Protein AF-Q72FJ1-F1 (afdb_monomer)

Radius of gyration: 15.2 Å; Cα contacts (8 Å, |Δi|>4): 120; chains: 1; bounding box: 42×37×33 Å

Structure (mmCIF, N/CA/C/O backbone):
data_AF-Q72FJ1-F1
#
_entry.id   AF-Q72FJ1-F1
#
loop_
_atom_site.group_PDB
_atom_site.id
_atom_site.type_symbol
_atom_site.label_atom_id
_atom_site.label_alt_id
_atom_site.label_comp_id
_atom_site.label_asym_id
_atom_site.label_entity_id
_atom_site.label_seq_id
_atom_site.pdbx_PDB_ins_code
_atom_site.Cartn_x
_atom_site.Cartn_y
_atom_site.Cartn_z
_atom_site.occupancy
_atom_site.B_iso_or_equiv
_atom_site.auth_seq_id
_atom_site.auth_comp_id
_atom_site.auth_asym_id
_atom_site.auth_atom_id
_atom_site.pdbx_PDB_model_num
ATOM 1 N N . MET A 1 1 ? -7.933 1.250 -17.201 1.00 33.00 1 MET A N 1
ATOM 2 C CA . MET A 1 1 ? -9.098 0.592 -17.827 1.00 33.00 1 MET A CA 1
ATOM 3 C C . MET A 1 1 ? -9.417 -0.630 -16.970 1.00 33.00 1 MET A C 1
ATOM 5 O O . MET A 1 1 ? -8.581 -1.516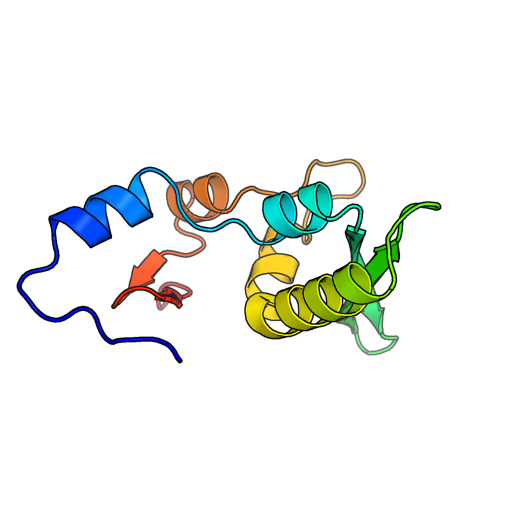 -16.898 1.00 33.00 1 MET A O 1
ATOM 9 N N . LEU A 1 2 ? -10.505 -0.608 -16.193 1.00 42.72 2 LEU A N 1
ATOM 10 C CA . LEU A 1 2 ? -10.900 -1.700 -15.286 1.00 42.72 2 LEU A CA 1
ATOM 11 C C . LEU A 1 2 ? -12.265 -2.220 -15.742 1.00 42.72 2 LEU A C 1
ATOM 13 O O . LEU A 1 2 ? -13.227 -1.455 -15.762 1.00 42.72 2 LEU A O 1
ATOM 17 N N . TRP A 1 3 ? -12.311 -3.491 -16.136 1.00 38.62 3 TRP A N 1
ATOM 18 C CA . TRP A 1 3 ? -13.508 -4.186 -16.617 1.00 38.62 3 TRP A CA 1
ATOM 19 C C . TRP A 1 3 ? -14.400 -4.615 -15.441 1.00 38.62 3 TRP A C 1
ATOM 21 O O . TRP A 1 3 ? -13.862 -5.088 -14.436 1.00 38.62 3 TRP A O 1
ATOM 31 N N . PRO A 1 4 ? -15.736 -4.499 -15.529 1.00 45.69 4 PRO A N 1
ATOM 32 C CA . PRO A 1 4 ? -16.627 -5.102 -14.549 1.00 45.69 4 PRO A CA 1
ATOM 33 C C . PRO A 1 4 ? -16.735 -6.611 -14.817 1.00 45.69 4 PRO A C 1
ATOM 35 O O . PRO A 1 4 ? -17.062 -7.034 -15.924 1.00 45.69 4 PRO A O 1
ATOM 38 N N . LEU A 1 5 ? -16.459 -7.425 -13.798 1.00 51.50 5 LEU A N 1
ATOM 39 C CA . LEU A 1 5 ? -16.704 -8.867 -13.826 1.00 51.50 5 LEU A CA 1
ATOM 40 C C . LEU A 1 5 ? -18.210 -9.089 -13.598 1.00 51.50 5 LEU A C 1
ATOM 42 O O . LEU A 1 5 ? -18.688 -8.940 -12.474 1.00 51.50 5 LEU A O 1
ATOM 46 N N . GLN A 1 6 ? -18.972 -9.390 -14.653 1.00 43.19 6 GLN A N 1
ATOM 47 C CA . GLN A 1 6 ? -20.358 -9.863 -14.542 1.00 43.19 6 GLN A CA 1
ATOM 48 C C . GLN A 1 6 ? -20.406 -11.390 -14.665 1.00 43.19 6 GLN A C 1
ATOM 50 O O . GLN A 1 6 ? -19.844 -11.940 -15.606 1.00 43.19 6 GLN A O 1
ATOM 55 N N . GLY A 1 7 ? -21.116 -12.039 -13.734 1.00 43.31 7 GLY A N 1
ATOM 56 C CA . GLY A 1 7 ? -21.909 -13.275 -13.891 1.00 43.31 7 GLY A CA 1
ATOM 57 C C . GLY A 1 7 ? -21.260 -14.600 -14.325 1.00 43.31 7 GLY A C 1
ATOM 58 O O . GLY A 1 7 ? -21.768 -15.644 -13.940 1.00 43.31 7 GLY A O 1
ATOM 59 N N . GLY A 1 8 ? -20.165 -14.599 -15.085 1.00 47.97 8 GLY A N 1
ATOM 60 C CA . GLY A 1 8 ? -19.541 -15.801 -15.659 1.00 47.97 8 GLY A CA 1
ATOM 61 C C . GLY A 1 8 ? -18.076 -15.994 -15.272 1.00 47.97 8 GLY A C 1
ATOM 62 O O . GLY A 1 8 ? -17.412 -16.879 -15.800 1.00 47.97 8 GLY A O 1
ATOM 63 N N . ASP A 1 9 ? -17.558 -15.168 -14.362 1.00 57.50 9 ASP A N 1
ATOM 64 C CA . ASP A 1 9 ? -16.120 -15.048 -14.110 1.00 57.50 9 ASP A CA 1
ATOM 65 C C . ASP A 1 9 ? -15.682 -15.607 -12.750 1.00 57.50 9 ASP A C 1
ATOM 67 O O . ASP A 1 9 ? -14.742 -15.110 -12.130 1.00 57.50 9 ASP A O 1
ATOM 71 N N . VAL A 1 10 ? -16.375 -16.648 -12.270 1.00 60.34 10 VAL A N 1
ATOM 72 C CA . VAL A 1 10 ? -16.040 -17.333 -11.007 1.00 60.34 10 VAL A CA 1
ATOM 73 C C . VAL A 1 10 ? -14.583 -17.796 -11.030 1.00 60.34 10 VAL A C 1
ATOM 75 O O . VAL A 1 10 ? -13.865 -17.586 -10.066 1.00 60.34 10 VAL A O 1
ATOM 78 N N . SER A 1 11 ? -14.090 -18.291 -12.171 1.00 66.94 11 SER A N 1
ATOM 79 C CA . SER A 1 11 ? -12.690 -18.705 -12.319 1.00 66.94 11 SER A CA 1
ATOM 80 C C . SER A 1 11 ? -11.689 -17.551 -12.157 1.00 66.94 11 SER A C 1
ATOM 82 O O . SER A 1 11 ? -10.670 -17.725 -11.485 1.00 66.94 11 SER A O 1
ATOM 84 N N . ARG A 1 12 ? -11.954 -16.355 -12.712 1.00 62.78 12 ARG A N 1
ATOM 85 C CA . ARG A 1 12 ? -11.067 -15.194 -12.504 1.00 62.78 12 ARG A CA 1
ATOM 86 C C . ARG A 1 12 ? -11.234 -14.581 -11.124 1.00 62.78 12 ARG A C 1
ATOM 88 O O . ARG A 1 12 ? -10.251 -14.088 -10.582 1.00 62.78 12 ARG A O 1
ATOM 95 N N . TYR A 1 13 ? -12.434 -14.623 -10.550 1.00 66.50 13 TYR A N 1
ATOM 96 C CA . TYR A 1 13 ? -12.650 -14.250 -9.157 1.00 66.50 13 TYR A CA 1
ATOM 97 C C . TYR A 1 13 ? -11.852 -15.172 -8.228 1.00 66.50 13 TYR A C 1
ATOM 99 O O . TYR A 1 13 ? -11.084 -14.683 -7.408 1.00 66.50 13 TYR A O 1
ATOM 107 N N . ASP A 1 14 ? -11.928 -16.487 -8.421 1.00 70.06 14 ASP A N 1
ATOM 108 C CA . ASP A 1 14 ? -11.168 -17.477 -7.659 1.00 70.06 14 ASP A CA 1
ATOM 109 C C . ASP A 1 14 ? -9.662 -17.307 -7.858 1.00 70.06 14 ASP A C 1
ATOM 111 O O . ASP A 1 14 ? -8.900 -17.368 -6.894 1.00 70.06 14 ASP A O 1
ATOM 115 N N . ALA A 1 15 ? -9.207 -17.040 -9.085 1.00 71.38 15 ALA A N 1
ATOM 116 C CA . ALA A 1 15 ? -7.804 -16.735 -9.359 1.00 71.38 15 ALA A CA 1
ATOM 117 C C . ALA A 1 15 ? -7.349 -15.449 -8.646 1.00 71.38 15 ALA A C 1
ATOM 119 O O . ALA A 1 15 ? -6.292 -15.433 -8.016 1.00 71.38 15 ALA A O 1
ATOM 120 N N . PHE A 1 16 ? -8.168 -14.396 -8.680 1.00 70.25 16 PHE A N 1
ATOM 121 C CA . PH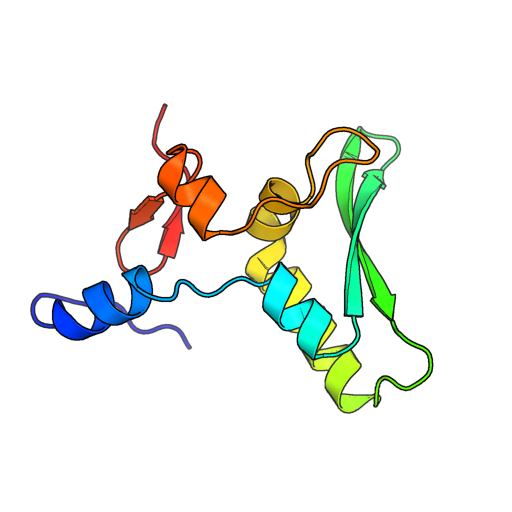E A 1 16 ? -7.910 -13.142 -7.973 1.00 70.25 16 PHE A CA 1
ATOM 122 C C . PHE A 1 16 ? -7.898 -13.331 -6.453 1.00 70.25 16 PHE A C 1
ATOM 124 O O . PHE A 1 16 ? -7.062 -12.757 -5.765 1.00 70.25 16 PHE A O 1
ATOM 131 N N . MET A 1 17 ? -8.784 -14.166 -5.913 1.00 73.44 17 MET A N 1
ATOM 132 C CA . MET A 1 17 ? -8.819 -14.485 -4.486 1.00 73.44 17 MET A CA 1
ATOM 133 C C . MET A 1 17 ? -7.655 -15.392 -4.065 1.00 73.44 17 MET A C 1
ATOM 135 O O . MET A 1 17 ? -7.170 -15.284 -2.936 1.00 73.44 17 MET A O 1
ATOM 139 N N . ARG A 1 18 ? -7.154 -16.254 -4.962 1.00 78.69 18 ARG A N 1
ATOM 140 C CA . ARG A 1 18 ? -5.954 -17.074 -4.728 1.00 78.69 18 ARG A CA 1
ATOM 141 C C . ARG A 1 18 ? -4.693 -16.228 -4.639 1.00 78.69 18 ARG A C 1
ATOM 143 O O . ARG A 1 18 ? -3.870 -16.495 -3.761 1.00 78.69 18 ARG A O 1
ATOM 150 N N . GLU A 1 19 ? -4.547 -15.213 -5.487 1.00 83.19 19 GLU A N 1
ATOM 151 C CA . GLU A 1 19 ? -3.442 -14.253 -5.414 1.00 83.19 19 GLU A CA 1
ATOM 152 C C . GLU A 1 19 ? -3.938 -12.808 -5.599 1.00 83.19 19 GLU A C 1
ATOM 154 O O . GLU A 1 19 ? -3.865 -12.251 -6.698 1.00 83.19 19 GLU A O 1
ATOM 159 N N . PRO A 1 20 ? -4.436 -12.171 -4.521 1.00 90.50 20 PRO A N 1
ATOM 160 C CA . PRO A 1 20 ? -4.919 -10.802 -4.607 1.00 90.50 20 PRO A CA 1
ATOM 161 C C . PRO A 1 20 ? -3.754 -9.857 -4.888 1.00 90.50 20 PRO A C 1
ATOM 163 O O . PRO A 1 20 ? -2.670 -9.982 -4.308 1.00 90.50 20 PRO A O 1
ATOM 166 N N . PHE A 1 21 ? -3.988 -8.875 -5.760 1.00 93.06 21 PHE A N 1
ATOM 167 C CA . PHE A 1 21 ? -3.002 -7.839 -6.044 1.00 93.06 21 PHE A CA 1
ATOM 168 C C . PHE A 1 21 ? -2.624 -7.087 -4.762 1.00 93.06 21 PHE A C 1
ATOM 170 O O . PHE A 1 21 ? -3.481 -6.464 -4.132 1.00 93.06 21 PHE A O 1
ATOM 177 N N . ASP A 1 22 ? -1.337 -7.113 -4.417 1.00 94.88 22 ASP A N 1
ATOM 178 C CA . ASP A 1 22 ? -0.775 -6.444 -3.247 1.00 94.88 22 ASP A CA 1
ATOM 179 C C . ASP A 1 22 ? 0.141 -5.287 -3.694 1.00 94.88 22 ASP A C 1
ATOM 181 O O . ASP A 1 22 ? 1.237 -5.533 -4.218 1.00 94.88 22 ASP A O 1
ATOM 185 N N . PRO A 1 23 ? -0.283 -4.018 -3.521 1.00 96.31 23 PRO A N 1
ATOM 186 C CA . PRO A 1 23 ? 0.487 -2.878 -4.002 1.00 96.31 23 PRO A CA 1
ATOM 187 C C . PRO A 1 23 ? 1.792 -2.699 -3.222 1.00 96.31 23 PRO A C 1
ATOM 189 O O . PRO A 1 23 ? 2.786 -2.295 -3.819 1.00 96.31 23 PRO A O 1
ATOM 192 N N . HIS A 1 24 ? 1.842 -3.050 -1.933 1.00 96.31 24 HIS A N 1
ATOM 193 C CA . HIS A 1 24 ? 3.082 -3.015 -1.157 1.00 96.31 24 HIS A CA 1
ATOM 194 C C . HIS A 1 24 ? 4.116 -4.002 -1.722 1.00 96.31 24 HIS A C 1
ATOM 196 O O . HIS A 1 24 ? 5.248 -3.612 -2.016 1.00 96.31 24 HIS A O 1
ATOM 202 N N . LYS A 1 25 ? 3.713 -5.261 -1.962 1.00 95.25 25 LYS A N 1
ATOM 203 C CA . LYS A 1 25 ? 4.573 -6.279 -2.599 1.00 95.25 25 LYS A CA 1
ATOM 204 C C . LYS A 1 25 ? 5.021 -5.827 -3.992 1.00 95.25 25 LYS A C 1
ATOM 206 O O . LYS A 1 25 ? 6.194 -5.971 -4.340 1.00 95.25 25 LYS A O 1
ATOM 211 N N . LYS A 1 26 ? 4.106 -5.255 -4.785 1.00 95.31 26 LYS A N 1
ATOM 212 C CA . LYS A 1 26 ? 4.422 -4.781 -6.136 1.00 95.31 26 LYS A CA 1
ATOM 213 C C . LYS A 1 26 ? 5.438 -3.642 -6.111 1.00 95.31 26 LYS A C 1
ATOM 215 O O . LYS A 1 26 ? 6.426 -3.730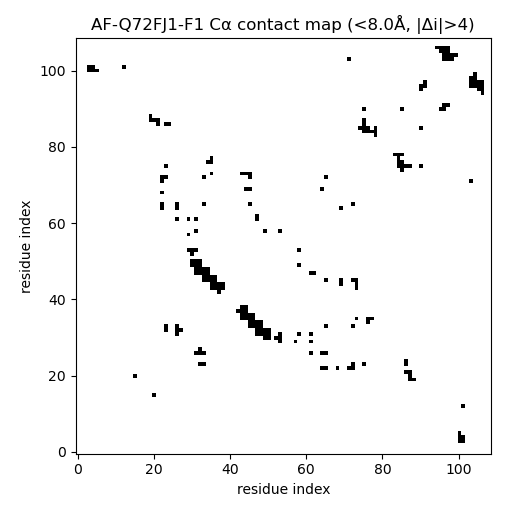 -6.831 1.00 95.31 26 LYS A O 1
ATOM 220 N N . LEU A 1 27 ? 5.243 -2.619 -5.281 1.00 95.31 27 LEU A N 1
ATOM 221 C CA . LEU A 1 27 ? 6.192 -1.509 -5.141 1.00 95.31 27 LEU A CA 1
ATOM 222 C C . LEU A 1 27 ? 7.579 -2.016 -4.729 1.00 95.31 27 LEU A C 1
ATOM 224 O O . LEU A 1 27 ? 8.575 -1.681 -5.370 1.00 95.31 27 LEU A O 1
ATOM 228 N N . PHE A 1 28 ? 7.644 -2.920 -3.750 1.00 93.19 28 PHE A N 1
ATOM 229 C CA . PHE A 1 28 ? 8.914 -3.505 -3.324 1.00 93.19 28 PHE A CA 1
ATOM 230 C C . PHE A 1 28 ? 9.638 -4.218 -4.479 1.00 93.19 28 PHE A C 1
ATOM 2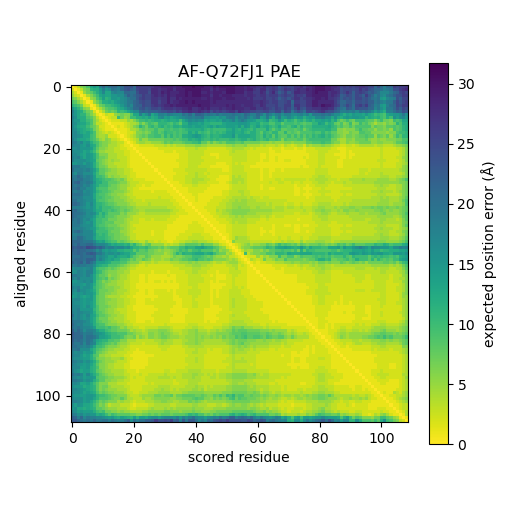32 O O . PHE A 1 28 ? 10.837 -4.023 -4.664 1.00 93.19 28 PHE A O 1
ATOM 239 N N . SER A 1 29 ? 8.910 -4.967 -5.318 1.00 92.75 29 SER A N 1
ATOM 240 C CA . SER A 1 29 ? 9.481 -5.630 -6.505 1.00 92.75 29 SER A CA 1
ATOM 241 C C . SER A 1 29 ? 10.032 -4.662 -7.563 1.00 92.75 29 SER A C 1
ATOM 243 O O . SER A 1 29 ? 10.910 -5.035 -8.334 1.00 92.75 29 SER A O 1
ATOM 245 N N . LEU A 1 30 ? 9.538 -3.420 -7.589 1.00 92.06 30 LEU A N 1
ATOM 246 C CA . LEU A 1 30 ? 10.018 -2.347 -8.466 1.00 92.06 30 LEU A CA 1
ATOM 247 C C . LEU A 1 30 ? 11.164 -1.531 -7.833 1.00 92.06 30 LEU A C 1
ATOM 249 O O . LEU A 1 30 ? 11.634 -0.554 -8.415 1.00 92.06 30 LEU A O 1
ATOM 253 N N . GLY A 1 31 ? 11.615 -1.913 -6.634 1.00 92.94 31 GLY A N 1
ATOM 254 C CA . GLY A 1 31 ? 12.665 -1.223 -5.888 1.00 92.94 31 GLY A CA 1
ATOM 255 C C . GLY A 1 31 ? 12.198 0.063 -5.202 1.00 92.94 31 GLY A C 1
ATOM 256 O O . GLY A 1 31 ? 13.005 0.959 -4.949 1.00 92.94 31 GLY A O 1
ATOM 257 N N . CYS A 1 32 ? 10.903 0.188 -4.909 1.00 94.81 32 CYS A N 1
ATOM 258 C CA . CYS A 1 32 ? 10.353 1.314 -4.166 1.00 94.81 32 CYS A CA 1
ATOM 259 C C . CYS A 1 32 ? 9.686 0.842 -2.869 1.00 94.81 32 CYS A C 1
ATOM 261 O O . CYS A 1 32 ? 8.877 -0.081 -2.841 1.00 94.81 32 CYS A O 1
ATOM 263 N N . THR A 1 33 ? 10.036 1.488 -1.762 1.00 94.50 33 THR A N 1
ATOM 264 C CA . THR A 1 33 ? 9.475 1.203 -0.441 1.00 94.50 33 THR A CA 1
ATOM 265 C C . THR A 1 33 ? 8.497 2.318 -0.077 1.00 94.50 33 THR A C 1
ATOM 267 O O . THR A 1 33 ? 8.936 3.458 0.106 1.00 94.50 33 THR A O 1
ATOM 270 N N . PRO A 1 34 ? 7.185 2.040 0.012 1.00 96.00 34 PRO A N 1
ATOM 271 C CA . PRO A 1 34 ? 6.224 3.032 0.468 1.00 96.00 34 PRO A CA 1
ATOM 272 C C . PRO A 1 34 ? 6.312 3.209 1.989 1.00 96.00 34 PRO A C 1
ATOM 274 O O . PRO A 1 34 ? 6.483 2.252 2.741 1.00 96.00 34 PRO A O 1
ATOM 277 N N . CYS A 1 35 ? 6.182 4.448 2.447 1.00 94.88 35 CYS A N 1
ATOM 278 C CA . CYS A 1 35 ? 6.192 4.828 3.854 1.00 94.88 35 CYS A CA 1
ATOM 279 C C . CYS A 1 35 ? 4.945 5.658 4.163 1.00 94.88 35 CYS A C 1
ATOM 281 O O . CYS A 1 35 ? 4.595 6.560 3.400 1.00 94.88 35 CYS A O 1
ATOM 283 N N . LEU A 1 36 ? 4.289 5.378 5.289 1.00 96.38 36 LEU A N 1
ATOM 284 C CA . LEU A 1 36 ? 3.170 6.180 5.771 1.00 96.38 36 LEU A CA 1
ATOM 285 C C . LEU A 1 36 ? 3.697 7.338 6.616 1.00 96.38 36 LEU A C 1
ATOM 287 O O . LEU A 1 36 ? 4.361 7.131 7.628 1.00 96.38 36 LEU A O 1
ATOM 291 N N . HIS A 1 37 ? 3.370 8.552 6.200 1.00 94.81 37 HIS A N 1
ATOM 292 C CA . HIS A 1 37 ? 3.634 9.775 6.943 1.00 94.81 37 HIS A CA 1
ATOM 293 C C . HIS A 1 37 ? 2.318 10.490 7.242 1.00 94.81 37 HIS A C 1
ATOM 295 O O . HIS A 1 37 ? 1.274 10.182 6.662 1.00 94.81 37 HIS A O 1
ATOM 301 N N . ARG A 1 38 ? 2.365 11.457 8.156 1.00 94.69 38 ARG A N 1
ATOM 302 C CA . ARG A 1 38 ? 1.230 12.319 8.484 1.00 94.69 38 ARG A CA 1
ATOM 303 C C . ARG A 1 38 ? 1.636 13.768 8.281 1.00 94.69 38 ARG A C 1
ATOM 305 O O . ARG A 1 38 ? 2.744 14.158 8.642 1.00 94.69 38 ARG A O 1
ATOM 312 N N . LYS A 1 39 ? 0.752 14.537 7.656 1.00 94.50 39 LYS A N 1
ATOM 313 C CA . LYS A 1 39 ? 0.856 15.997 7.606 1.00 94.50 39 LYS A CA 1
ATOM 314 C C . LYS A 1 39 ? 0.637 16.582 9.016 1.00 94.50 39 LYS A C 1
ATOM 316 O O . LYS A 1 39 ? 0.151 15.857 9.887 1.00 94.50 39 LYS A O 1
ATOM 321 N N . PRO A 1 40 ? 0.944 17.873 9.251 1.00 96.44 40 PRO A N 1
ATOM 322 C CA . PRO A 1 40 ? 0.690 18.523 10.542 1.00 96.44 40 PRO A CA 1
ATOM 323 C C . PRO A 1 40 ? -0.772 18.443 11.009 1.00 96.44 40 PRO A C 1
ATOM 325 O O . PRO A 1 40 ? -1.027 18.345 12.201 1.00 96.44 40 PRO A O 1
ATOM 328 N N . ASP A 1 41 ? -1.723 18.412 10.072 1.00 96.38 41 ASP A N 1
ATOM 329 C CA . ASP A 1 41 ? -3.162 18.245 10.332 1.00 96.38 41 ASP A CA 1
ATOM 330 C C . ASP A 1 41 ? -3.582 16.787 10.638 1.00 96.38 41 ASP A C 1
ATOM 332 O O . ASP A 1 41 ? -4.764 16.486 10.777 1.00 96.38 41 ASP A O 1
ATOM 336 N N . GLY A 1 42 ? -2.627 15.854 10.708 1.00 93.31 42 GLY A N 1
ATOM 337 C CA . GLY A 1 42 ? -2.870 14.432 10.945 1.00 93.31 42 GLY A CA 1
ATOM 338 C C . GLY A 1 42 ? -3.234 13.620 9.697 1.00 93.31 42 GLY A C 1
ATOM 339 O O . GLY A 1 42 ? -3.286 12.384 9.781 1.00 93.31 42 GLY A O 1
ATOM 340 N N . THR A 1 43 ? -3.421 14.263 8.537 1.00 94.88 43 THR A N 1
ATOM 341 C CA . THR A 1 43 ? -3.796 13.601 7.281 1.00 94.88 43 THR A CA 1
ATOM 342 C C . THR A 1 43 ? -2.703 12.622 6.842 1.00 94.88 43 THR A C 1
ATOM 344 O O . THR A 1 43 ? -1.558 13.039 6.619 1.00 94.88 43 THR A O 1
ATOM 347 N N . PRO A 1 44 ? -3.020 11.324 6.657 1.00 95.00 44 PRO A N 1
ATOM 348 C CA . PRO A 1 44 ? -2.049 10.346 6.188 1.00 95.00 44 PRO A CA 1
ATOM 349 C C . PRO A 1 44 ? -1.680 10.603 4.725 1.00 95.00 44 PRO A C 1
ATOM 351 O O . PRO A 1 44 ? -2.553 10.888 3.901 1.00 95.00 44 PRO A O 1
ATOM 354 N N . TYR A 1 45 ? -0.405 10.446 4.377 1.00 94.81 45 TYR A N 1
ATOM 355 C CA . TYR A 1 45 ? 0.082 10.434 2.998 1.00 94.81 45 TYR A CA 1
ATOM 356 C C . TYR A 1 45 ? 1.186 9.392 2.805 1.00 94.81 45 TYR A C 1
ATOM 358 O O . TYR A 1 45 ? 1.868 9.002 3.752 1.00 94.81 45 TYR A O 1
ATOM 366 N N . ILE A 1 46 ? 1.343 8.929 1.564 1.00 96.56 46 ILE A N 1
ATOM 367 C CA . ILE A 1 46 ? 2.367 7.953 1.193 1.00 96.56 46 ILE A CA 1
ATOM 368 C C . ILE A 1 46 ? 3.584 8.696 0.652 1.00 96.56 46 ILE A C 1
ATOM 370 O O . ILE A 1 46 ? 3.469 9.497 -0.272 1.00 96.56 46 ILE A O 1
ATOM 374 N N . TYR A 1 47 ? 4.747 8.412 1.226 1.00 95.56 47 TYR A N 1
ATOM 375 C CA . TYR A 1 47 ? 6.047 8.803 0.697 1.00 95.56 47 TYR A CA 1
ATOM 376 C C . TYR A 1 47 ? 6.722 7.585 0.063 1.00 95.56 47 TYR A C 1
ATOM 378 O O . TYR A 1 47 ? 6.710 6.502 0.647 1.00 95.56 47 TYR A O 1
ATOM 386 N N . LEU A 1 48 ? 7.325 7.744 -1.116 1.00 95.62 48 LEU A N 1
ATOM 387 C CA . LEU A 1 48 ? 8.058 6.671 -1.787 1.00 95.62 48 LEU A CA 1
ATOM 388 C C . LEU A 1 48 ? 9.562 6.841 -1.588 1.00 95.62 48 LEU A C 1
ATOM 390 O O . LEU A 1 48 ? 10.158 7.819 -2.036 1.00 95.62 48 LEU A O 1
ATOM 394 N N . ARG A 1 49 ? 10.194 5.845 -0.962 1.00 94.69 49 ARG A N 1
ATOM 395 C CA . ARG A 1 49 ? 11.652 5.727 -0.910 1.00 94.69 49 ARG A CA 1
ATOM 396 C C . ARG A 1 49 ? 12.130 4.840 -2.052 1.00 94.69 49 ARG A C 1
ATOM 398 O O . ARG A 1 49 ? 11.831 3.649 -2.081 1.00 94.69 49 ARG A O 1
ATOM 405 N N . TYR A 1 50 ? 12.920 5.400 -2.958 1.00 93.38 50 TYR A N 1
ATOM 406 C CA . TYR A 1 50 ? 13.505 4.661 -4.076 1.00 93.38 50 TYR A CA 1
ATOM 407 C C . TYR A 1 50 ? 14.849 4.042 -3.701 1.00 93.38 50 TYR A C 1
ATOM 409 O O . TYR A 1 50 ? 15.673 4.672 -3.035 1.00 93.38 50 TYR A O 1
ATOM 417 N N . TRP A 1 51 ? 15.104 2.819 -4.161 1.00 92.31 51 TRP A N 1
ATOM 418 C CA . TRP A 1 51 ? 16.432 2.223 -4.061 1.00 92.31 51 TRP A CA 1
ATOM 419 C C . TRP A 1 51 ? 17.399 2.909 -5.033 1.00 92.31 51 TRP A C 1
ATOM 421 O O . TRP A 1 51 ? 16.999 3.453 -6.064 1.00 92.31 51 TRP A O 1
ATOM 431 N N . ARG A 1 52 ? 18.703 2.858 -4.731 1.00 84.25 52 ARG A N 1
ATOM 432 C CA . ARG A 1 52 ? 19.742 3.577 -5.497 1.00 84.25 52 ARG A CA 1
ATOM 433 C C . ARG A 1 52 ? 19.741 3.270 -7.003 1.00 84.25 52 ARG A C 1
ATOM 435 O O . ARG A 1 52 ? 20.158 4.117 -7.780 1.00 84.25 52 ARG A O 1
ATOM 442 N N . ARG A 1 53 ? 19.280 2.083 -7.413 1.00 81.31 53 ARG A N 1
ATOM 443 C CA . ARG A 1 53 ? 19.318 1.595 -8.805 1.00 81.31 53 ARG A CA 1
ATOM 444 C C . ARG A 1 53 ? 17.961 1.600 -9.522 1.00 81.31 53 ARG A C 1
ATOM 446 O O . ARG A 1 53 ? 17.845 0.997 -10.582 1.00 81.31 53 ARG A O 1
ATOM 453 N N . VAL A 1 54 ? 16.928 2.242 -8.969 1.00 79.38 54 VAL A N 1
ATOM 454 C CA . VAL A 1 54 ? 15.616 2.291 -9.640 1.00 79.38 54 VAL A CA 1
ATOM 455 C C . VAL A 1 54 ? 15.711 3.120 -10.921 1.00 79.38 54 VAL A C 1
ATOM 457 O O . VAL A 1 54 ? 16.007 4.318 -10.871 1.00 79.38 54 VAL A O 1
ATOM 460 N N . ILE A 1 55 ? 15.416 2.480 -12.053 1.00 80.19 55 ILE A N 1
ATOM 461 C CA . ILE A 1 55 ? 15.387 3.085 -13.391 1.00 80.19 55 ILE A CA 1
ATOM 462 C C . ILE A 1 55 ? 14.277 4.156 -13.444 1.00 80.19 55 ILE A C 1
ATOM 464 O O . ILE A 1 55 ? 13.192 3.921 -12.907 1.00 80.19 55 ILE A O 1
ATOM 468 N N . PRO A 1 56 ? 14.469 5.312 -14.112 1.00 75.81 56 PRO A N 1
ATOM 469 C CA . PRO A 1 56 ? 13.451 6.369 -14.181 1.00 75.81 56 PRO A CA 1
ATOM 470 C C . PRO A 1 56 ? 12.059 5.905 -14.650 1.00 75.81 56 PRO A C 1
ATOM 472 O O . PRO A 1 56 ? 11.050 6.355 -14.109 1.00 75.81 56 PRO A O 1
ATOM 475 N N . GLY A 1 57 ? 11.988 4.967 -15.604 1.00 78.12 57 GLY A N 1
ATOM 476 C CA . GLY A 1 57 ? 10.720 4.383 -16.065 1.00 78.12 57 GLY A CA 1
ATOM 477 C C . GLY A 1 57 ? 9.965 3.603 -14.981 1.00 78.12 57 GLY A C 1
ATOM 478 O O . GLY A 1 57 ? 8.737 3.622 -14.953 1.00 78.12 57 GLY A O 1
ATOM 479 N N . GLU A 1 58 ? 10.682 2.983 -14.043 1.00 85.12 58 GLU A N 1
ATOM 480 C CA . GLU A 1 58 ? 10.090 2.282 -12.898 1.00 85.12 58 GLU A CA 1
ATOM 481 C C . GLU A 1 58 ? 9.622 3.256 -11.808 1.00 85.12 58 GLU A C 1
ATOM 483 O O . GLU A 1 58 ? 8.626 2.987 -11.138 1.00 85.12 58 GLU A O 1
ATOM 488 N N . ARG A 1 59 ? 10.245 4.440 -11.684 1.00 90.44 59 ARG A N 1
ATOM 489 C CA . ARG A 1 59 ? 9.788 5.476 -10.737 1.00 90.44 59 ARG A CA 1
ATOM 490 C C . ARG A 1 59 ? 8.370 5.944 -11.047 1.00 90.44 59 ARG A C 1
ATOM 492 O O . ARG A 1 59 ? 7.519 5.916 -10.164 1.00 90.44 59 ARG A O 1
ATOM 499 N N . ARG A 1 60 ? 8.084 6.264 -12.314 1.00 90.94 60 ARG A N 1
ATOM 500 C CA . ARG A 1 60 ? 6.731 6.665 -12.745 1.00 90.94 60 ARG A CA 1
ATOM 501 C C . ARG A 1 60 ? 5.697 5.565 -12.492 1.00 90.94 60 ARG A C 1
ATOM 503 O O . ARG A 1 60 ? 4.571 5.853 -12.097 1.00 90.94 60 ARG A O 1
ATOM 510 N N . LYS A 1 61 ? 6.073 4.295 -12.687 1.00 92.94 61 LYS A N 1
ATOM 511 C CA . LYS A 1 61 ? 5.200 3.153 -12.370 1.00 92.94 61 LYS A CA 1
ATOM 512 C C . LYS A 1 61 ? 4.931 3.053 -10.868 1.00 92.94 61 LYS A C 1
ATOM 514 O O . LYS A 1 61 ? 3.784 2.837 -10.483 1.00 92.94 61 LYS A O 1
ATOM 519 N N . CYS A 1 62 ? 5.950 3.236 -10.026 1.00 95.06 62 CYS A N 1
ATOM 520 C CA . CYS A 1 62 ? 5.778 3.277 -8.575 1.00 95.06 62 CYS A CA 1
ATOM 521 C C . CYS A 1 62 ? 4.821 4.397 -8.147 1.00 95.06 62 CYS A C 1
ATOM 523 O O . CYS A 1 62 ? 3.912 4.143 -7.364 1.00 95.06 62 CYS A O 1
ATOM 525 N N . GLU A 1 63 ? 4.985 5.608 -8.685 1.00 95.19 63 GLU A N 1
ATOM 526 C CA . GLU A 1 63 ? 4.113 6.757 -8.397 1.00 95.19 63 GLU A CA 1
ATOM 527 C C . GLU A 1 63 ? 2.663 6.469 -8.784 1.00 95.19 63 GLU A C 1
ATOM 529 O O . GLU A 1 63 ? 1.755 6.648 -7.974 1.00 95.19 63 GLU A O 1
ATOM 534 N N . TYR A 1 64 ? 2.451 5.926 -9.984 1.00 95.56 64 TYR A N 1
ATOM 535 C CA . TYR A 1 64 ? 1.124 5.544 -10.457 1.00 95.56 64 TYR A CA 1
ATOM 536 C C . TYR A 1 64 ? 0.453 4.498 -9.557 1.00 95.56 64 TYR A C 1
ATOM 538 O O . TYR A 1 64 ? -0.711 4.647 -9.189 1.00 95.56 64 TYR A O 1
ATOM 546 N N . ILE A 1 65 ? 1.184 3.445 -9.175 1.00 95.62 65 ILE A N 1
ATOM 547 C CA . ILE A 1 65 ? 0.671 2.401 -8.278 1.00 95.62 65 ILE A CA 1
ATOM 548 C C . ILE A 1 65 ? 0.361 2.991 -6.900 1.00 95.62 65 ILE A C 1
ATOM 550 O O . ILE A 1 65 ? -0.686 2.688 -6.329 1.00 95.62 65 ILE A O 1
ATOM 554 N N . ALA A 1 66 ? 1.250 3.831 -6.366 1.00 96.81 66 ALA A N 1
ATOM 555 C CA . ALA A 1 66 ? 1.074 4.438 -5.056 1.00 96.81 66 ALA A CA 1
ATOM 556 C C . ALA A 1 66 ? -0.159 5.343 -5.000 1.00 96.81 66 ALA A C 1
ATOM 558 O O . ALA A 1 66 ? -0.897 5.288 -4.018 1.00 96.81 66 ALA A O 1
ATOM 559 N N . GLU A 1 67 ? -0.414 6.117 -6.054 1.00 95.75 67 GLU A N 1
ATOM 560 C CA . GLU A 1 67 ? -1.585 6.987 -6.134 1.00 95.75 67 GLU A CA 1
ATOM 561 C C . GLU A 1 67 ? -2.873 6.179 -6.327 1.00 95.75 67 GLU 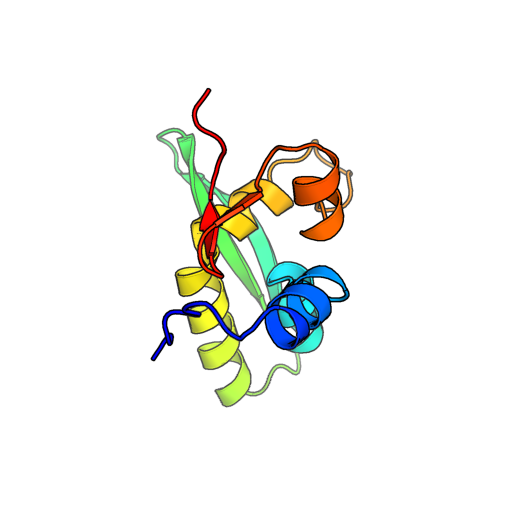A C 1
ATOM 563 O O . GLU A 1 67 ? -3.820 6.313 -5.550 1.00 95.75 67 GLU A O 1
ATOM 568 N N . MET A 1 68 ? -2.887 5.255 -7.294 1.00 95.19 68 MET A N 1
ATOM 569 C CA . MET A 1 68 ? -4.058 4.419 -7.580 1.00 95.19 68 MET A CA 1
ATOM 570 C C . MET A 1 68 ? -4.501 3.601 -6.360 1.00 95.19 68 MET A C 1
ATOM 572 O O . MET A 1 68 ? -5.697 3.451 -6.109 1.00 95.19 68 MET A O 1
ATOM 576 N N . TRP A 1 69 ? -3.544 3.081 -5.590 1.00 95.88 69 TRP A N 1
ATOM 577 C CA . TRP A 1 69 ? -3.804 2.201 -4.451 1.00 95.88 69 TRP A CA 1
ATOM 578 C C . TRP A 1 69 ? -3.555 2.873 -3.097 1.00 95.88 69 TRP A C 1
ATOM 580 O O . TRP A 1 69 ? -3.440 2.187 -2.079 1.00 95.88 69 TRP A O 1
ATOM 590 N N . ARG A 1 70 ? -3.528 4.212 -3.053 1.00 95.75 70 ARG A N 1
ATOM 591 C CA . ARG A 1 70 ? -3.189 5.015 -1.865 1.00 95.75 70 ARG A CA 1
ATOM 592 C C . ARG A 1 70 ? -3.935 4.581 -0.607 1.00 95.75 70 ARG A C 1
ATOM 594 O O . ARG A 1 70 ? -3.331 4.411 0.446 1.00 95.75 70 ARG A O 1
ATOM 601 N N . ARG A 1 71 ? -5.254 4.381 -0.706 1.00 94.75 71 ARG A N 1
ATOM 602 C CA . ARG A 1 71 ? -6.099 3.984 0.437 1.00 94.75 71 ARG A CA 1
ATOM 603 C C . ARG A 1 71 ? -5.728 2.604 0.981 1.00 94.75 71 ARG A C 1
ATOM 605 O O . ARG A 1 71 ? -5.677 2.428 2.193 1.00 94.75 71 ARG A O 1
ATOM 612 N N . LEU A 1 72 ? -5.450 1.648 0.097 1.00 95.81 72 LEU A N 1
ATOM 613 C CA . LEU A 1 72 ? -5.051 0.300 0.492 1.00 95.81 72 LEU A CA 1
ATOM 614 C C . LEU A 1 72 ? -3.655 0.307 1.116 1.00 95.81 72 LEU A C 1
ATOM 616 O O . LEU A 1 72 ? -3.467 -0.276 2.177 1.00 95.81 72 LEU A O 1
ATOM 620 N N . LEU A 1 73 ? -2.714 1.051 0.529 1.00 97.12 73 LEU A N 1
ATOM 621 C CA . LEU A 1 73 ? -1.373 1.231 1.087 1.00 97.12 73 LEU A CA 1
ATOM 622 C C . LEU A 1 73 ? -1.404 1.851 2.485 1.00 97.12 73 LEU A C 1
ATOM 624 O O . LEU A 1 73 ? -0.667 1.397 3.354 1.00 97.12 73 LEU A O 1
ATOM 628 N N . ILE A 1 74 ? -2.278 2.833 2.733 1.00 96.75 74 ILE A N 1
ATOM 629 C CA . ILE A 1 74 ? -2.476 3.380 4.083 1.00 96.75 74 ILE A CA 1
ATOM 630 C C . ILE A 1 74 ? -2.888 2.261 5.048 1.00 96.75 74 ILE A C 1
ATOM 632 O O . ILE A 1 74 ? -2.273 2.134 6.096 1.00 96.75 74 ILE A O 1
ATOM 636 N N . LEU A 1 75 ? -3.852 1.403 4.695 1.00 96.12 75 LEU A N 1
ATOM 637 C CA . LEU A 1 75 ? -4.270 0.289 5.562 1.00 96.12 75 LEU A CA 1
ATOM 638 C C . LEU A 1 75 ? -3.160 -0.744 5.801 1.00 96.12 75 LEU A C 1
ATOM 640 O O . LEU A 1 75 ? -3.064 -1.302 6.892 1.00 96.12 75 LEU A O 1
ATOM 644 N N . GLN A 1 76 ? -2.331 -1.007 4.790 1.00 97.00 76 GLN A N 1
ATOM 645 C CA . GLN A 1 76 ? -1.190 -1.913 4.919 1.00 97.00 76 GLN A CA 1
ATOM 646 C C . GLN A 1 76 ? -0.111 -1.339 5.847 1.00 97.00 76 GLN A C 1
ATOM 648 O O . GLN A 1 76 ? 0.492 -2.087 6.614 1.00 97.00 76 GLN A O 1
ATOM 653 N N . LEU A 1 77 ? 0.124 -0.025 5.789 1.00 96.69 77 LEU A N 1
ATOM 654 C CA . LEU A 1 77 ? 1.213 0.661 6.492 1.00 96.69 77 LEU A CA 1
ATOM 655 C C . LEU A 1 77 ? 0.808 1.266 7.844 1.00 96.69 77 LEU A C 1
ATOM 657 O O . LEU A 1 77 ? 1.690 1.621 8.623 1.00 96.69 77 LEU A O 1
ATOM 661 N N . ASP A 1 78 ? -0.488 1.394 8.140 1.00 94.81 78 ASP A N 1
ATOM 662 C CA . ASP A 1 78 ? -1.003 1.884 9.426 1.00 94.81 78 ASP A CA 1
ATOM 663 C C . ASP A 1 78 ? -0.902 0.778 10.488 1.00 94.81 78 ASP A C 1
ATOM 665 O O . ASP A 1 78 ? -1.865 0.114 10.886 1.00 94.81 78 ASP A O 1
ATOM 669 N N . VAL A 1 79 ? 0.338 0.514 10.886 1.00 92.69 79 VAL A N 1
ATOM 670 C CA . VAL A 1 79 ? 0.741 -0.468 11.893 1.00 92.69 79 VAL A CA 1
ATOM 671 C C . VAL A 1 79 ? 1.590 0.210 12.961 1.00 92.69 79 VAL A C 1
ATOM 673 O O . VAL A 1 79 ? 2.098 1.318 12.771 1.00 92.69 79 VAL A O 1
ATOM 676 N N . ARG A 1 80 ? 1.756 -0.444 14.116 1.00 89.06 80 ARG A N 1
ATOM 677 C CA . ARG A 1 80 ? 2.619 0.103 15.170 1.00 89.06 80 ARG A CA 1
ATOM 678 C C . ARG A 1 80 ? 4.062 0.174 14.670 1.00 89.06 80 ARG A C 1
ATOM 680 O O . ARG A 1 80 ? 4.508 -0.673 13.897 1.00 89.06 80 ARG A O 1
ATOM 687 N N . LYS A 1 81 ? 4.815 1.168 15.146 1.00 85.00 81 LYS A N 1
ATOM 688 C CA . LYS A 1 81 ? 6.234 1.329 14.802 1.00 85.00 81 LYS A CA 1
ATOM 689 C C . LYS A 1 81 ? 6.997 0.023 15.072 1.00 85.00 81 LYS A C 1
ATOM 691 O O . LYS A 1 81 ? 6.887 -0.539 16.156 1.00 85.00 81 LYS A O 1
ATOM 696 N N . GLY A 1 82 ? 7.761 -0.438 14.082 1.00 86.50 82 GLY A N 1
ATOM 697 C CA . GLY A 1 82 ? 8.530 -1.687 14.148 1.00 86.50 82 GLY A CA 1
ATOM 698 C C . GLY A 1 82 ? 7.771 -2.942 13.705 1.00 86.50 82 GLY A C 1
ATOM 699 O O . GLY A 1 82 ? 8.395 -3.985 13.539 1.00 86.50 82 GLY A O 1
ATOM 700 N N . GLN A 1 83 ? 6.458 -2.861 13.468 1.00 90.06 83 GLN A N 1
ATOM 701 C CA . GLN A 1 83 ? 5.702 -3.969 12.886 1.00 90.06 83 GLN A CA 1
ATOM 702 C C . GLN A 1 83 ? 5.828 -3.997 11.364 1.00 90.06 83 GLN A C 1
ATOM 704 O O . GLN A 1 83 ? 6.009 -2.970 10.708 1.00 90.06 83 GLN A O 1
ATOM 709 N N . GLN A 1 84 ? 5.703 -5.201 10.808 1.00 90.56 84 GLN A N 1
ATOM 710 C CA . GLN A 1 84 ? 5.652 -5.393 9.366 1.00 90.56 84 GLN A CA 1
ATOM 711 C C . GLN A 1 84 ? 4.339 -4.836 8.795 1.00 90.56 84 GLN A C 1
ATOM 713 O O . GLN A 1 84 ? 3.287 -4.989 9.428 1.00 90.56 84 GLN A O 1
ATOM 718 N N . PRO A 1 85 ? 4.370 -4.233 7.595 1.00 94.88 85 PRO A N 1
ATOM 719 C CA . PRO A 1 85 ? 3.157 -3.876 6.875 1.00 94.88 85 PRO A CA 1
ATOM 720 C C . PRO A 1 85 ? 2.248 -5.091 6.664 1.00 94.88 85 PRO A C 1
ATOM 722 O O . PRO A 1 85 ? 2.714 -6.200 6.395 1.00 94.88 85 PRO A O 1
ATOM 725 N N . ARG A 1 86 ? 0.933 -4.888 6.763 1.00 95.81 86 ARG A N 1
ATOM 726 C CA . ARG A 1 86 ? -0.054 -5.952 6.534 1.00 95.81 86 ARG A CA 1
ATOM 727 C C . ARG A 1 86 ? -0.110 -6.282 5.043 1.00 95.81 86 ARG A C 1
ATOM 729 O O . ARG A 1 86 ? -0.140 -5.386 4.200 1.00 95.81 86 ARG A O 1
ATOM 736 N N . SER A 1 87 ? -0.182 -7.564 4.700 1.00 95.19 87 SER A N 1
ATOM 737 C CA . SER A 1 87 ? -0.486 -7.976 3.326 1.00 95.19 87 SER A CA 1
ATOM 738 C C . SER A 1 87 ? -1.971 -7.777 3.017 1.00 95.19 87 SER A C 1
ATOM 740 O O . SER A 1 87 ? -2.811 -7.773 3.921 1.00 95.19 87 SER A O 1
ATOM 742 N N . VAL A 1 88 ? -2.323 -7.675 1.735 1.00 95.19 88 VAL A N 1
ATOM 743 C CA . VAL A 1 88 ? -3.737 -7.642 1.316 1.00 95.19 88 VAL A CA 1
ATOM 744 C C . VAL A 1 88 ? -4.481 -8.901 1.769 1.00 95.19 88 VAL A C 1
ATOM 746 O O . VAL A 1 88 ? -5.616 -8.811 2.230 1.00 95.19 88 VAL A O 1
ATOM 749 N N . ARG A 1 89 ? -3.819 -10.067 1.744 1.00 93.44 89 ARG A N 1
ATOM 750 C CA . ARG A 1 89 ? -4.381 -11.320 2.277 1.00 93.44 89 ARG A CA 1
ATOM 751 C C . ARG A 1 89 ? -4.709 -11.222 3.764 1.00 93.44 89 ARG A C 1
ATOM 753 O O . ARG A 1 89 ? -5.770 -11.680 4.167 1.00 93.44 89 ARG A O 1
ATOM 760 N N . ALA A 1 90 ? -3.833 -10.614 4.565 1.00 93.44 90 ALA A N 1
ATOM 761 C CA . ALA A 1 90 ? -4.099 -10.409 5.986 1.00 93.44 90 ALA A CA 1
ATOM 762 C C . ALA A 1 90 ? -5.292 -9.463 6.195 1.00 93.44 90 ALA A C 1
ATOM 764 O O . ALA A 1 90 ? -6.171 -9.751 6.999 1.00 93.44 90 ALA A O 1
ATOM 765 N N . LEU A 1 91 ? -5.369 -8.366 5.433 1.00 95.31 91 LEU A N 1
ATOM 766 C CA . LEU A 1 91 ? -6.495 -7.431 5.514 1.00 95.31 91 LEU A CA 1
ATOM 767 C C . LEU A 1 91 ? -7.838 -8.089 5.149 1.00 95.31 91 LEU A C 1
ATOM 769 O O . LEU A 1 91 ? -8.838 -7.800 5.804 1.00 95.31 91 LEU A O 1
ATOM 773 N N . LEU A 1 92 ? -7.849 -8.972 4.143 1.00 93.50 92 LEU A N 1
ATOM 774 C CA . LEU A 1 92 ? -9.018 -9.771 3.760 1.00 93.50 92 LEU A CA 1
ATOM 775 C C . LEU A 1 92 ? -9.393 -10.782 4.852 1.00 93.50 92 LEU A C 1
ATOM 777 O O . LEU A 1 92 ? -10.551 -10.855 5.246 1.00 93.50 92 LEU A O 1
ATOM 781 N N . ALA A 1 93 ? -8.415 -11.522 5.384 1.00 92.19 93 ALA A N 1
ATOM 782 C CA . ALA A 1 93 ? -8.642 -12.526 6.426 1.00 92.19 93 ALA A CA 1
ATOM 783 C C . ALA A 1 93 ? -9.190 -11.920 7.729 1.00 92.19 93 ALA A C 1
ATOM 785 O O . ALA A 1 93 ? -10.000 -12.541 8.408 1.00 92.19 93 ALA A O 1
ATOM 786 N N . HIS A 1 94 ? -8.782 -10.692 8.062 1.00 92.00 94 HIS A N 1
ATOM 787 C CA . HIS A 1 94 ? -9.301 -9.947 9.211 1.00 92.00 94 HIS A CA 1
ATOM 788 C C . HIS A 1 94 ? -10.621 -9.210 8.931 1.00 92.00 94 HIS A C 1
ATOM 790 O O . HIS A 1 94 ? -11.089 -8.477 9.800 1.00 92.00 94 HIS A O 1
ATOM 796 N N . GLY A 1 95 ? -11.185 -9.313 7.723 1.00 92.75 95 GLY A N 1
ATOM 797 C CA . GLY A 1 95 ? -12.399 -8.586 7.340 1.00 92.75 95 GLY A CA 1
ATOM 798 C C . GLY A 1 95 ? -12.241 -7.062 7.354 1.00 92.75 95 GLY A C 1
ATOM 799 O O . GLY A 1 95 ? -13.223 -6.337 7.409 1.00 92.75 95 GLY A O 1
ATOM 800 N N . THR A 1 96 ? -11.013 -6.535 7.319 1.00 94.44 96 THR A N 1
ATOM 801 C CA . THR A 1 96 ? -10.777 -5.079 7.250 1.00 94.44 96 THR A CA 1
ATOM 802 C C . THR A 1 96 ? -11.118 -4.521 5.867 1.00 94.44 96 THR A C 1
ATOM 804 O O . THR A 1 96 ? -11.495 -3.355 5.724 1.00 94.44 96 THR A O 1
ATOM 807 N N . ILE A 1 97 ? -10.949 -5.359 4.847 1.00 94.50 97 ILE A N 1
ATOM 808 C CA . ILE A 1 97 ? -11.378 -5.122 3.474 1.00 94.50 97 ILE A CA 1
ATOM 809 C C . ILE A 1 97 ? -12.063 -6.384 2.955 1.00 94.50 97 ILE A C 1
ATOM 811 O O . ILE A 1 97 ? -11.847 -7.479 3.467 1.00 94.50 97 ILE A O 1
ATOM 815 N N . GLU A 1 98 ? -12.827 -6.230 1.890 1.00 92.81 98 GLU A N 1
ATOM 816 C CA . GLU A 1 98 ? -13.442 -7.314 1.130 1.00 92.81 98 GLU A CA 1
ATOM 817 C C . GLU A 1 98 ? -13.321 -7.017 -0.371 1.00 92.81 98 GLU A C 1
ATOM 819 O O . GLU A 1 98 ? -13.004 -5.892 -0.776 1.00 92.81 98 GLU A O 1
ATOM 824 N N . VAL A 1 99 ? -13.579 -8.020 -1.209 1.00 88.62 99 VAL A N 1
ATOM 825 C CA . VAL A 1 99 ? -13.608 -7.858 -2.666 1.00 88.62 99 VAL A CA 1
ATOM 826 C C . VAL A 1 99 ? -15.057 -7.821 -3.130 1.00 88.62 99 VAL A C 1
ATOM 828 O O . VAL A 1 99 ? -15.731 -8.849 -3.135 1.00 88.62 99 VAL A O 1
ATOM 831 N N . ARG A 1 100 ? -15.527 -6.652 -3.573 1.00 86.94 100 ARG A N 1
ATOM 832 C CA . ARG A 1 100 ? -16.844 -6.489 -4.209 1.00 86.94 100 ARG A CA 1
ATOM 833 C C . ARG A 1 100 ? -16.664 -6.083 -5.659 1.00 86.94 100 ARG A C 1
ATOM 835 O O . ARG A 1 100 ? -15.985 -5.100 -5.945 1.00 86.94 100 ARG A O 1
ATOM 842 N N . GLN A 1 101 ? -17.252 -6.856 -6.574 1.00 82.94 101 GLN A N 1
ATOM 843 C CA . GLN A 1 101 ? -17.189 -6.601 -8.022 1.00 82.94 101 GLN A CA 1
ATOM 844 C C . GLN A 1 101 ? -15.746 -6.362 -8.527 1.00 82.94 101 GLN A C 1
ATOM 846 O O . GLN A 1 101 ? -15.482 -5.439 -9.297 1.00 82.94 101 GLN A O 1
ATOM 851 N N . GLY A 1 102 ? -14.788 -7.165 -8.042 1.00 79.88 102 GLY A N 1
ATOM 852 C CA . GLY A 1 102 ? -13.372 -7.072 -8.427 1.00 79.88 102 GLY A CA 1
ATOM 853 C C . GLY A 1 102 ? -12.608 -5.879 -7.838 1.00 79.88 102 GLY A C 1
AT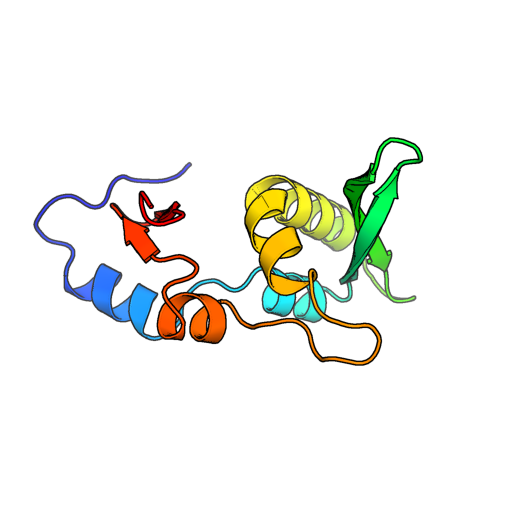OM 854 O O . GLY A 1 102 ? -11.524 -5.550 -8.315 1.00 79.88 102 GLY A O 1
ATOM 855 N N . ARG A 1 103 ? -13.153 -5.203 -6.819 1.00 84.00 103 ARG A N 1
ATOM 856 C CA . ARG A 1 103 ? -12.517 -4.056 -6.156 1.00 84.00 103 ARG A CA 1
ATOM 857 C C . ARG A 1 103 ? -12.376 -4.302 -4.663 1.00 84.00 103 ARG A C 1
ATOM 859 O O . ARG A 1 103 ? -13.292 -4.833 -4.040 1.00 84.00 103 ARG A O 1
ATOM 866 N N . TYR A 1 104 ? -11.263 -3.850 -4.087 1.00 90.50 104 TYR A N 1
ATOM 867 C CA . TYR A 1 104 ? -11.130 -3.791 -2.634 1.00 90.50 104 TYR A CA 1
ATOM 868 C C . TYR A 1 104 ? -12.003 -2.670 -2.086 1.00 90.50 104 TYR A C 1
ATOM 870 O O . TYR A 1 104 ? -11.855 -1.506 -2.468 1.00 90.50 104 TYR A O 1
ATOM 878 N N . VAL A 1 105 ? -12.890 -3.024 -1.171 1.00 91.06 105 VAL A N 1
ATOM 879 C CA . VAL A 1 105 ? -13.750 -2.084 -0.459 1.00 91.06 105 VAL A CA 1
ATOM 880 C C . VAL A 1 105 ? -13.643 -2.342 1.038 1.00 91.06 105 VAL A C 1
ATOM 882 O O . VAL A 1 105 ? -13.213 -3.412 1.464 1.00 91.06 105 VAL A O 1
ATOM 885 N N . ARG A 1 106 ? -13.990 -1.341 1.846 1.00 89.25 106 ARG A N 1
ATOM 886 C CA . ARG A 1 106 ? -14.218 -1.566 3.274 1.00 89.25 106 AR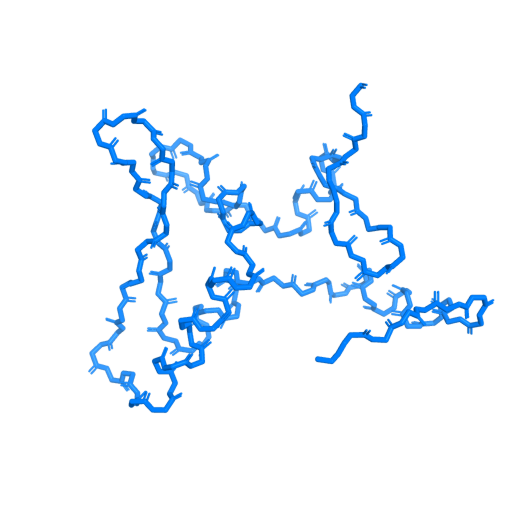G A CA 1
ATOM 887 C C . ARG A 1 106 ? -15.642 -2.096 3.458 1.00 89.25 106 ARG A C 1
ATOM 889 O O . ARG A 1 106 ? -16.530 -1.547 2.801 1.00 89.25 106 ARG A 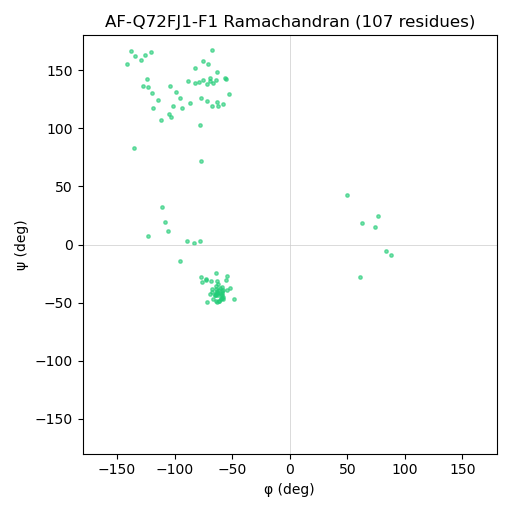O 1
ATOM 896 N N . PRO A 1 107 ? -15.863 -3.082 4.342 1.00 85.38 107 PRO A N 1
ATOM 897 C CA . PRO A 1 107 ? -17.211 -3.465 4.730 1.00 85.38 107 PRO A CA 1
ATOM 898 C C . PRO A 1 107 ? -17.974 -2.257 5.268 1.00 85.38 107 PRO A C 1
ATOM 900 O O . PRO A 1 107 ? -17.389 -1.396 5.933 1.00 85.38 107 PRO A O 1
ATOM 903 N N . ALA A 1 108 ? -19.268 -2.184 4.960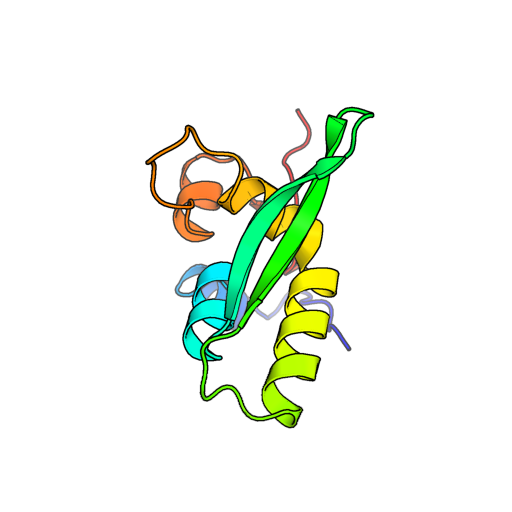 1.00 73.94 108 ALA A N 1
ATOM 904 C CA . ALA A 1 108 ? -20.164 -1.291 5.682 1.00 73.94 108 ALA A CA 1
ATOM 905 C C . ALA A 1 108 ? -20.177 -1.759 7.144 1.00 73.94 108 ALA A C 1
ATOM 907 O O . ALA A 1 108 ? -20.450 -2.934 7.396 1.00 73.94 108 ALA A O 1
ATOM 908 N N . GLY A 1 109 ? -19.757 -0.878 8.052 1.00 55.25 109 GLY A N 1
ATOM 909 C CA . GLY A 1 109 ? -19.860 -1.108 9.493 1.00 55.25 109 GLY A CA 1
ATOM 910 C C . GLY A 1 109 ? -21.291 -0.972 9.980 1.00 55.25 109 GLY A C 1
ATOM 911 O O . GLY A 1 109 ? -22.097 -0.349 9.250 1.00 55.25 109 GLY A O 1
#

Secondary structure (DSSP, 8-state):
------SS-HHHHHHHHHS---HHHHHHHTTEEEEEEE-TT--EEEEEEEPTT--HHHHHHHHHHHHHTHHHHHHHH-S-TTSPPPPHHHHHHTTSSEEETTEEEPPP-

Organism: Nitratidesulfovibrio vulgaris (strain ATCC 29579 / DSM 644 / CCUG 34227 / NCIMB 8303 / VKM B-1760 / Hildenborough) (NCBI:txid882)

pLDDT: mean 85.87, std 15.21, range [33.0, 97.12]

Sequence (109 aa):
MLWPLQGGDVSRYDAFMREPFDPHKKLFSLGCTPCLHRKPDGTPYIYLRYWRRVIPGERRKCEYIAEMWRRLLILQLDVRKGQQPRSVRALLAHGTIEVRQGRYVRPAG

Solvent-accessible surface area (backbone atoms only — not comparable to full-atom values): 6743 Å² total; per-residue (Å²): 141,84,82,79,72,66,101,77,44,63,67,59,50,51,49,39,70,73,60,60,87,38,66,67,63,50,30,48,75,56,40,29,47,78,40,75,44,61,49,98,89,62,52,76,44,80,44,79,46,70,45,99,80,54,50,72,75,48,50,58,51,43,52,50,51,48,61,78,41,41,72,59,50,48,64,22,46,73,54,64,91,93,57,75,64,50,50,57,67,54,35,43,75,70,58,63,28,43,78,57,75,90,34,85,40,67,65,87,127

Foldseek 3Di:
DDDFDPDPVVVVVVVCLVPPDWLQVVCVVQQWHWAWDADPVRHIWIDIDHDPPRDPVSVVVNVVSCVVCVVVQCQQRPDPPPDHGDTPNRCCVVQCWDADRNDTDRDDD

Mean predicted aligned error: 6.8 Å